Protein AF-A0A962Q9K3-F1 (afdb_monomer_lite)

Sequence (114 aa):
MPRKSNPDVRKAFEQIPITPEQLDELYKCYDDPLYCIKNYFKIRHPTKGLVKFDMYDYQEEVIRRAQKNRFNVILFPRQSGKCNFASVRIYVRENKEFTFFQRIINKVLLWLIN

Radius of gyration: 19.0 Å; chains: 1; bounding box: 51×42×38 Å

Foldseek 3Di:
DDDDDDPVDDDPPDDDDQDPVNVVVVVVCVVDVVVVQQPPPWDQDPPPGTDRDDDDPVVVVVVVCVVVDVDDDDDDDPPPPDDPDPDPPPPPPDVDPPDPVVVVVVVVVVVVVD

Secondary structure (DSSP, 8-state):
------TTSPPTT------HHHHHHHHHHHH-HHHHHHHH-EEEETTTEEEE-PPPHHHHHHHHHHHH-SS------TTSS--S-S--------S----TTHHHHHHHHTTS--

Structure (mmCIF, N/CA/C/O backbone):
data_AF-A0A962Q9K3-F1
#
_entry.id   AF-A0A962Q9K3-F1
#
loop_
_atom_site.group_PDB
_atom_site.id
_atom_site.type_symbol
_atom_site.label_atom_id
_atom_site.label_alt_id
_atom_site.label_comp_id
_atom_site.label_asym_id
_atom_site.label_entity_id
_atom_site.label_seq_id
_atom_site.pdbx_PDB_ins_code
_atom_site.Cartn_x
_atom_site.Cartn_y
_atom_site.Cartn_z
_atom_site.occupancy
_atom_site.B_iso_or_equiv
_atom_site.auth_seq_id
_atom_site.auth_comp_id
_atom_site.auth_asym_id
_atom_site.auth_atom_id
_atom_site.pdbx_PDB_model_num
ATOM 1 N N . MET A 1 1 ? 23.642 -4.697 25.614 1.00 35.03 1 MET A N 1
ATOM 2 C CA . MET A 1 1 ? 23.826 -3.249 25.361 1.00 35.03 1 MET A CA 1
ATOM 3 C C . MET A 1 1 ? 22.456 -2.627 25.100 1.00 35.03 1 MET A C 1
ATOM 5 O O . MET A 1 1 ? 21.771 -3.125 24.210 1.00 35.03 1 MET A O 1
ATOM 9 N N . PRO A 1 2 ? 22.006 -1.622 25.872 1.00 43.19 2 PRO A N 1
ATOM 10 C CA . PRO A 1 2 ? 20.720 -0.979 25.626 1.00 43.19 2 PRO A CA 1
ATOM 11 C C . PRO A 1 2 ? 20.822 -0.165 24.332 1.00 43.19 2 PRO A C 1
ATOM 13 O O . PRO A 1 2 ? 21.688 0.700 24.201 1.00 43.19 2 PRO A O 1
ATOM 16 N N . ARG A 1 3 ? 19.990 -0.490 23.335 1.00 53.16 3 ARG A N 1
ATOM 17 C CA . ARG A 1 3 ? 19.956 0.248 22.065 1.00 53.16 3 ARG A CA 1
ATOM 18 C C . ARG A 1 3 ? 19.471 1.672 22.351 1.00 53.16 3 ARG A C 1
ATOM 20 O O . ARG A 1 3 ? 18.420 1.840 22.963 1.00 53.16 3 ARG A O 1
ATOM 27 N N . LYS A 1 4 ? 20.233 2.682 21.910 1.00 56.97 4 LYS A N 1
ATOM 28 C CA . LYS A 1 4 ? 19.793 4.088 21.866 1.00 56.97 4 LYS A CA 1
ATOM 29 C C . LYS A 1 4 ? 18.377 4.155 21.278 1.00 56.97 4 LYS A C 1
ATOM 31 O O . LYS A 1 4 ? 18.122 3.553 20.236 1.00 56.97 4 LY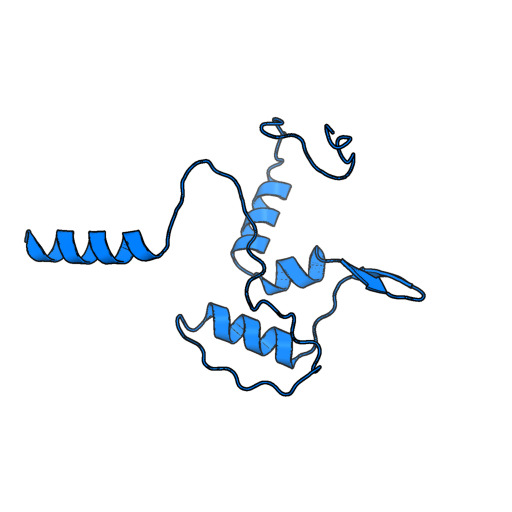S A O 1
ATOM 36 N N . SER A 1 5 ? 17.479 4.875 21.952 1.00 68.62 5 SER A N 1
ATOM 37 C CA . SER A 1 5 ? 16.127 5.155 21.457 1.00 68.62 5 SER A CA 1
ATOM 38 C C . SER A 1 5 ? 16.233 5.892 20.122 1.00 68.62 5 SER A C 1
ATOM 40 O O . SER A 1 5 ? 16.819 6.971 20.075 1.00 68.62 5 SER A O 1
ATOM 42 N N . ASN A 1 6 ? 15.708 5.308 19.044 1.00 75.56 6 ASN A N 1
ATOM 43 C CA . ASN A 1 6 ? 15.655 5.966 17.741 1.00 75.56 6 ASN A CA 1
ATOM 44 C C . ASN A 1 6 ? 14.676 7.158 17.820 1.00 75.56 6 ASN A C 1
ATOM 46 O O . ASN A 1 6 ? 13.530 6.915 18.198 1.00 75.56 6 ASN A O 1
ATOM 50 N N . PRO A 1 7 ? 15.075 8.403 17.489 1.00 77.50 7 PRO A N 1
ATOM 51 C CA . PRO A 1 7 ? 14.175 9.562 17.503 1.00 77.50 7 PRO A CA 1
ATOM 52 C C . PRO A 1 7 ? 12.986 9.420 16.546 1.00 77.50 7 PRO A C 1
ATOM 54 O O . PRO A 1 7 ? 11.913 9.940 16.827 1.00 77.50 7 PRO A O 1
ATOM 57 N N . ASP A 1 8 ? 13.162 8.674 15.451 1.00 76.00 8 ASP A N 1
ATOM 58 C CA . ASP A 1 8 ? 12.121 8.451 14.439 1.00 76.00 8 ASP A CA 1
ATOM 59 C C . ASP A 1 8 ? 11.054 7.437 14.884 1.00 76.00 8 ASP A C 1
ATOM 61 O O . ASP A 1 8 ? 10.064 7.209 14.186 1.00 76.00 8 ASP A O 1
ATOM 65 N N . VAL A 1 9 ? 11.266 6.771 16.023 1.00 78.00 9 VAL A N 1
ATOM 66 C CA . VAL A 1 9 ? 10.368 5.742 16.545 1.00 78.00 9 VAL A CA 1
ATOM 67 C C . VAL A 1 9 ? 9.698 6.264 17.801 1.00 78.00 9 VAL A C 1
ATOM 69 O O . VAL A 1 9 ? 10.348 6.672 18.763 1.00 78.00 9 VAL A O 1
ATOM 72 N N . ARG A 1 10 ? 8.370 6.205 17.795 1.00 77.31 10 ARG A N 1
ATOM 73 C CA . ARG A 1 10 ? 7.543 6.641 18.920 1.00 77.31 10 ARG A CA 1
ATOM 74 C C . ARG A 1 10 ? 7.800 5.783 20.152 1.00 77.31 10 ARG A C 1
ATOM 76 O O . ARG A 1 10 ? 8.070 4.582 20.041 1.00 77.31 10 ARG A O 1
ATOM 83 N N . LYS A 1 11 ? 7.665 6.386 21.333 1.00 80.31 11 LYS A N 1
ATOM 84 C CA . LYS A 1 11 ? 7.748 5.638 22.589 1.00 80.31 11 LYS A CA 1
ATOM 85 C C . LYS A 1 11 ?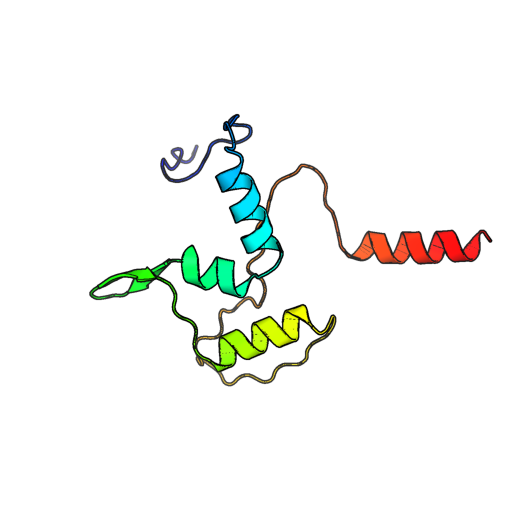 6.458 4.850 22.803 1.00 80.31 11 LYS A C 1
ATOM 87 O O . LYS A 1 11 ? 5.378 5.247 22.372 1.00 80.31 11 LYS A O 1
ATOM 92 N N . ALA A 1 12 ? 6.572 3.705 23.468 1.00 80.44 12 ALA A N 1
ATOM 93 C CA . ALA A 1 12 ? 5.394 2.931 23.837 1.00 80.44 12 ALA A CA 1
ATOM 94 C C . ALA A 1 12 ? 4.510 3.742 24.802 1.00 80.44 12 ALA A C 1
ATOM 96 O O . ALA A 1 12 ? 5.037 4.380 25.712 1.00 80.44 12 ALA A O 1
ATOM 97 N N . PHE A 1 13 ? 3.188 3.677 24.610 1.00 79.62 13 PHE A N 1
ATOM 98 C CA . PHE A 1 13 ? 2.168 4.327 25.454 1.00 79.62 13 PHE A CA 1
ATOM 99 C C . PHE A 1 13 ? 2.211 5.863 25.493 1.00 79.62 13 PHE A C 1
ATOM 101 O O . PHE A 1 13 ? 1.621 6.477 26.380 1.00 79.62 13 PHE A O 1
ATOM 108 N N . GLU A 1 14 ? 2.885 6.495 24.534 1.00 84.12 14 GLU A N 1
ATOM 109 C CA . GLU A 1 14 ? 2.847 7.945 24.375 1.00 84.12 14 GLU A CA 1
ATOM 110 C C . GLU A 1 14 ? 1.427 8.389 23.988 1.00 84.12 14 GLU A C 1
ATOM 112 O O . GLU A 1 14 ? 0.888 7.954 22.970 1.00 84.12 14 GLU A O 1
ATOM 117 N N . GLN A 1 15 ? 0.803 9.216 24.832 1.00 81.19 15 GLN A N 1
ATOM 118 C CA . GLN A 1 15 ? -0.536 9.755 24.593 1.00 81.19 15 GLN A CA 1
ATOM 119 C C . GLN A 1 15 ? -0.458 10.836 23.523 1.00 81.19 15 GLN A C 1
ATOM 121 O O . GLN A 1 15 ? 0.318 11.783 23.641 1.00 81.19 15 GLN A O 1
ATOM 126 N N . ILE A 1 16 ? -1.254 10.684 22.471 1.00 82.25 16 ILE A N 1
ATOM 127 C CA . ILE A 1 16 ? -1.208 11.570 21.313 1.00 82.25 16 ILE A CA 1
ATOM 128 C C . ILE A 1 16 ? -2.613 12.109 21.116 1.00 82.25 16 ILE A C 1
ATOM 130 O O . ILE A 1 16 ? -3.531 11.307 20.931 1.00 82.25 16 ILE A O 1
ATOM 134 N N . PRO A 1 17 ? -2.801 13.434 21.135 1.00 86.62 17 PRO A N 1
ATOM 135 C CA . PRO A 1 17 ? -4.076 14.002 20.745 1.00 86.62 17 PRO A CA 1
ATOM 136 C C . PRO A 1 17 ? -4.288 13.711 19.255 1.00 86.62 17 PRO A C 1
ATOM 138 O O . PRO A 1 17 ? -3.523 14.181 18.414 1.00 86.62 17 PRO A O 1
ATOM 141 N N . ILE A 1 18 ? -5.293 12.894 18.940 1.00 85.75 18 ILE A N 1
ATOM 142 C CA . ILE A 1 18 ? -5.711 12.620 17.563 1.00 85.75 18 ILE A CA 1
ATOM 143 C C . ILE A 1 18 ? -6.766 13.661 17.203 1.00 85.75 18 ILE A C 1
ATOM 145 O O . ILE A 1 18 ? -7.791 13.767 17.879 1.00 85.75 18 ILE A O 1
ATOM 149 N N . THR A 1 19 ? -6.517 14.444 16.157 1.00 94.00 19 THR A N 1
ATOM 150 C CA . THR 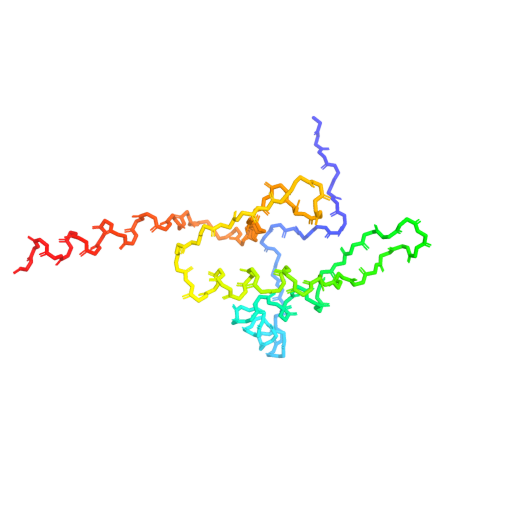A 1 19 ? -7.528 15.370 15.637 1.00 94.00 19 THR A CA 1
ATOM 151 C C . THR A 1 19 ? -8.610 14.602 14.866 1.00 94.00 19 THR A C 1
ATOM 153 O O . THR A 1 19 ? -8.335 13.520 14.341 1.00 94.00 19 THR A O 1
ATOM 156 N N . PRO A 1 20 ? -9.837 15.141 14.736 1.00 91.56 20 PRO A N 1
ATOM 157 C CA . PRO A 1 20 ? -10.891 14.491 13.951 1.00 91.56 20 PRO A CA 1
ATOM 158 C C . PRO A 1 20 ? -10.468 14.191 12.504 1.00 91.56 20 PRO A C 1
ATOM 160 O O . PRO A 1 20 ? -10.781 13.130 11.976 1.00 91.56 20 PRO A O 1
ATOM 163 N N . GLU A 1 21 ? -9.688 15.084 11.892 1.00 91.94 21 GLU A N 1
ATOM 164 C CA . GLU A 1 21 ? -9.142 14.912 10.539 1.00 91.94 21 GLU A CA 1
ATOM 165 C C . GLU A 1 21 ? -8.151 13.745 10.452 1.00 91.94 21 GLU A C 1
ATOM 167 O O . GLU A 1 21 ? -8.186 12.961 9.509 1.00 91.94 21 GLU A O 1
ATOM 172 N N . GLN A 1 22 ? -7.279 13.593 11.454 1.00 88.69 22 GLN A N 1
ATOM 173 C CA . GLN A 1 22 ? -6.349 12.464 11.520 1.00 88.69 22 GLN A CA 1
ATOM 174 C C . GLN A 1 22 ? -7.084 11.139 11.710 1.00 88.69 22 GLN A C 1
ATOM 176 O O . GLN A 1 22 ? -6.645 10.117 11.190 1.00 88.69 22 GLN A O 1
ATOM 181 N N . LEU A 1 23 ? -8.192 11.150 12.451 1.00 88.94 23 LEU A N 1
ATOM 182 C CA . LEU A 1 23 ? -9.022 9.969 12.632 1.00 88.94 23 LEU A CA 1
ATOM 183 C C . LEU A 1 23 ? -9.711 9.561 11.321 1.00 88.94 23 LEU A C 1
ATOM 185 O O . LEU A 1 23 ? -9.676 8.387 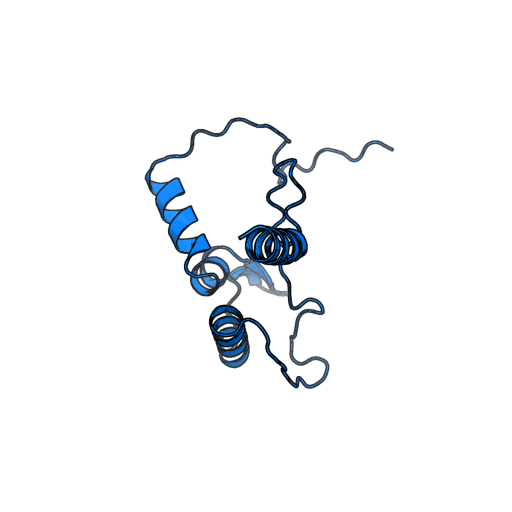10.962 1.00 88.94 23 LEU A O 1
ATOM 189 N N . ASP A 1 24 ? -10.275 10.520 10.585 1.00 92.06 24 ASP A N 1
ATOM 190 C CA . ASP A 1 24 ? -10.857 10.285 9.256 1.00 92.06 24 ASP A CA 1
ATOM 191 C C . ASP A 1 24 ? -9.818 9.720 8.275 1.00 92.06 24 ASP A C 1
ATOM 193 O O . ASP A 1 24 ? -10.064 8.751 7.557 1.00 92.06 24 ASP A O 1
ATOM 197 N N . GLU A 1 25 ? -8.600 10.256 8.309 1.00 90.81 25 GLU A N 1
ATOM 198 C CA . GLU A 1 25 ? -7.508 9.776 7.469 1.00 90.81 25 GLU A CA 1
ATOM 199 C C . GLU A 1 25 ? -7.080 8.341 7.811 1.00 90.81 25 GLU A C 1
ATOM 201 O O . GLU A 1 25 ? -6.783 7.540 6.919 1.00 90.81 25 GLU A O 1
ATOM 206 N N . LEU A 1 26 ? -7.101 7.979 9.098 1.00 88.50 26 LEU A N 1
ATOM 207 C CA . LEU A 1 26 ? -6.868 6.604 9.535 1.00 88.50 26 LEU A CA 1
ATOM 208 C C . LEU A 1 26 ? -7.955 5.656 9.020 1.00 88.50 26 LEU A C 1
ATOM 210 O O . LEU A 1 26 ? -7.619 4.554 8.586 1.00 88.50 26 LEU A O 1
ATOM 214 N N . TYR A 1 27 ? -9.223 6.077 9.018 1.00 88.88 27 TYR A N 1
ATOM 215 C CA . TYR A 1 27 ? -10.311 5.286 8.437 1.00 88.88 27 TYR A CA 1
ATOM 216 C C . TYR A 1 27 ? -10.135 5.095 6.929 1.00 88.88 27 TYR A C 1
ATOM 218 O O . TYR A 1 27 ? -10.209 3.965 6.453 1.00 88.88 27 TYR A O 1
ATOM 226 N N . LYS A 1 28 ? -9.772 6.146 6.183 1.00 88.06 28 LYS A N 1
ATOM 227 C CA . LYS A 1 28 ? -9.461 6.026 4.745 1.00 88.06 28 LYS A CA 1
ATOM 228 C C . LYS A 1 28 ? -8.321 5.048 4.476 1.00 88.06 28 LYS A C 1
ATOM 230 O O . LYS A 1 28 ? -8.403 4.235 3.559 1.00 88.06 28 LYS A O 1
ATOM 235 N N . CYS A 1 29 ? -7.267 5.099 5.290 1.00 85.94 29 CYS A N 1
ATOM 236 C CA . CYS A 1 29 ? -6.139 4.175 5.182 1.00 85.94 29 CYS A CA 1
ATOM 237 C C . CYS A 1 29 ? -6.504 2.731 5.550 1.00 85.94 29 CYS A C 1
ATOM 239 O O . CYS A 1 29 ? -5.861 1.799 5.064 1.00 85.94 29 CYS A O 1
ATOM 241 N N . TYR A 1 30 ? -7.485 2.549 6.436 1.00 84.50 30 TYR A N 1
ATOM 242 C CA . TYR A 1 30 ? -7.993 1.241 6.837 1.00 84.50 30 TYR A CA 1
ATOM 243 C C . TYR A 1 30 ? -8.861 0.611 5.742 1.00 84.50 30 TYR A C 1
ATOM 245 O O . TYR A 1 30 ? -8.689 -0.570 5.435 1.00 84.50 30 TYR A O 1
ATOM 253 N N . ASP A 1 31 ? -9.748 1.401 5.137 1.00 86.75 31 ASP A N 1
ATOM 254 C CA . ASP A 1 31 ? -10.671 0.937 4.100 1.00 86.75 31 ASP A CA 1
ATOM 255 C C . ASP A 1 31 ? -9.954 0.659 2.769 1.00 86.75 31 ASP A C 1
ATOM 257 O O . ASP A 1 31 ? -10.189 -0.379 2.137 1.00 86.75 31 ASP A O 1
ATOM 261 N N . ASP A 1 32 ? -9.039 1.547 2.356 1.00 85.00 32 ASP A N 1
ATOM 262 C CA . ASP A 1 32 ? -8.257 1.394 1.127 1.00 85.00 32 ASP A CA 1
ATOM 263 C C . ASP A 1 32 ? -6.736 1.304 1.402 1.00 85.00 32 ASP A C 1
ATOM 265 O O . ASP A 1 32 ? -6.045 2.317 1.585 1.00 85.00 32 ASP A O 1
ATOM 269 N N . PRO A 1 33 ? -6.150 0.092 1.362 1.00 84.19 33 PRO A N 1
ATOM 270 C CA . PRO A 1 33 ? -4.722 -0.102 1.541 1.00 84.19 33 PRO A CA 1
ATOM 271 C C . PRO A 1 33 ? -3.907 0.489 0.387 1.00 84.19 33 PRO A C 1
ATOM 273 O O . PRO A 1 33 ? -2.755 0.861 0.605 1.00 84.19 33 PRO A O 1
ATOM 276 N N . LEU A 1 34 ? -4.459 0.613 -0.827 1.00 86.44 34 LEU A N 1
ATOM 277 C CA . LEU A 1 34 ? -3.749 1.249 -1.940 1.00 86.44 34 LEU A CA 1
ATOM 278 C C . LEU A 1 34 ? -3.588 2.742 -1.696 1.00 86.44 34 LEU A C 1
ATOM 280 O O . LEU A 1 34 ? -2.508 3.285 -1.932 1.00 86.44 34 LEU A O 1
ATOM 284 N N . TYR A 1 35 ? -4.640 3.387 -1.193 1.00 88.94 35 TYR A N 1
ATOM 285 C CA . TYR A 1 35 ? -4.590 4.787 -0.795 1.00 88.94 35 TYR A CA 1
ATOM 286 C C . TYR A 1 35 ? -3.522 5.012 0.285 1.00 88.94 35 TYR A C 1
ATOM 288 O O . TYR A 1 35 ? -2.681 5.904 0.148 1.00 88.94 35 TYR A O 1
ATOM 296 N N . CYS A 1 36 ? -3.489 4.157 1.311 1.00 88.31 36 CYS A N 1
ATOM 297 C CA . CYS A 1 36 ? -2.476 4.221 2.365 1.00 88.31 36 CYS A CA 1
ATOM 298 C C . CYS A 1 36 ? -1.049 4.122 1.794 1.00 88.31 36 CYS A C 1
ATOM 300 O O . CYS A 1 36 ? -0.187 4.959 2.080 1.00 88.31 36 CYS A O 1
ATOM 302 N N . ILE A 1 37 ? -0.805 3.133 0.930 1.00 86.69 37 ILE A N 1
ATOM 303 C CA . ILE A 1 37 ? 0.518 2.892 0.350 1.00 86.69 37 ILE A CA 1
ATOM 304 C C . ILE A 1 37 ? 0.964 4.080 -0.513 1.00 86.69 37 ILE A C 1
ATOM 306 O O . ILE A 1 37 ? 2.054 4.609 -0.302 1.00 86.69 37 ILE A O 1
ATOM 310 N N . LYS A 1 38 ? 0.120 4.551 -1.437 1.00 87.19 38 LYS A N 1
ATOM 311 C CA . LYS A 1 38 ? 0.481 5.637 -2.366 1.00 87.19 38 LYS A CA 1
ATOM 312 C C . LYS A 1 38 ? 0.771 6.963 -1.658 1.00 87.19 38 LYS A C 1
ATOM 314 O O . LYS A 1 38 ? 1.630 7.731 -2.099 1.00 87.19 38 LYS A O 1
ATOM 319 N N . ASN A 1 39 ? 0.067 7.249 -0.563 1.00 89.12 39 ASN A N 1
ATOM 320 C CA . ASN A 1 39 ? 0.179 8.538 0.118 1.00 89.12 39 ASN A CA 1
ATOM 321 C C . ASN A 1 39 ? 1.265 8.571 1.195 1.00 89.12 39 ASN A C 1
ATOM 323 O O . ASN A 1 39 ? 1.969 9.580 1.314 1.00 89.12 39 ASN A O 1
ATOM 327 N N . TYR A 1 40 ? 1.437 7.480 1.944 1.00 87.75 40 TYR A N 1
ATOM 328 C CA . TYR A 1 40 ? 2.270 7.474 3.148 1.00 87.75 40 TYR A CA 1
ATOM 329 C C . TYR A 1 40 ? 3.583 6.710 2.999 1.00 87.75 40 TYR A C 1
ATOM 331 O O . TYR A 1 40 ? 4.534 6.993 3.735 1.00 87.75 40 TYR A O 1
ATOM 339 N N . PHE A 1 41 ? 3.685 5.767 2.059 1.00 84.38 41 PHE A N 1
ATOM 340 C CA . PHE A 1 41 ? 4.876 4.931 1.957 1.00 84.38 41 PHE A CA 1
ATOM 341 C C . PHE A 1 41 ? 5.935 5.632 1.108 1.00 84.38 41 PHE A C 1
ATOM 343 O O . PHE A 1 41 ? 5.661 6.205 0.052 1.00 84.38 41 PHE A O 1
ATOM 350 N N . LYS A 1 42 ? 7.181 5.583 1.583 1.00 82.44 42 LYS A N 1
ATOM 351 C CA . LYS A 1 42 ? 8.339 6.164 0.901 1.00 82.44 42 LYS A CA 1
ATOM 352 C C . LYS A 1 42 ? 9.418 5.110 0.717 1.00 82.44 42 LYS A C 1
ATOM 354 O O . LYS A 1 42 ? 9.700 4.340 1.634 1.00 82.44 42 LYS A O 1
ATOM 359 N N . ILE A 1 43 ? 10.053 5.115 -0.448 1.00 81.94 43 ILE A N 1
ATOM 360 C CA . ILE A 1 43 ? 11.215 4.283 -0.759 1.00 81.94 43 ILE A CA 1
ATOM 361 C C . ILE A 1 43 ? 12.466 5.147 -0.881 1.00 81.94 43 ILE A C 1
ATOM 363 O O . ILE A 1 43 ? 12.411 6.313 -1.274 1.00 81.94 43 ILE A O 1
ATOM 367 N N . ARG A 1 44 ? 13.620 4.565 -0.545 1.00 80.50 44 ARG A N 1
ATOM 368 C CA . ARG A 1 44 ? 14.914 5.200 -0.803 1.00 80.50 44 ARG A CA 1
ATOM 369 C C . ARG A 1 44 ? 15.324 4.921 -2.242 1.00 80.50 44 ARG A C 1
ATOM 371 O O . ARG A 1 44 ? 15.708 3.804 -2.575 1.00 80.50 44 ARG A O 1
ATOM 378 N N . HIS A 1 45 ? 15.251 5.944 -3.079 1.00 80.19 45 HIS A N 1
ATOM 379 C CA . HIS A 1 45 ? 15.802 5.929 -4.421 1.00 80.19 45 HIS A CA 1
ATOM 380 C C . HIS A 1 45 ? 17.307 6.257 -4.371 1.00 80.19 45 HIS A C 1
ATOM 382 O O . HIS A 1 45 ? 17.672 7.235 -3.713 1.00 80.19 45 HIS A O 1
ATOM 388 N N . PRO A 1 46 ? 18.179 5.530 -5.099 1.00 82.69 46 PRO A N 1
ATOM 389 C CA . PRO A 1 46 ? 19.633 5.732 -5.060 1.00 82.69 46 PRO A CA 1
ATOM 390 C C . PRO A 1 46 ? 20.076 7.177 -5.327 1.00 82.69 46 PRO A C 1
ATOM 392 O O . PRO A 1 46 ? 20.956 7.691 -4.651 1.00 82.69 46 PRO A O 1
ATOM 395 N N . THR A 1 47 ? 19.430 7.844 -6.287 1.00 85.75 47 THR A N 1
ATOM 396 C CA . THR A 1 47 ? 19.785 9.218 -6.698 1.00 85.75 47 THR A CA 1
ATOM 397 C C . THR A 1 47 ? 18.869 10.298 -6.120 1.00 85.75 47 THR A C 1
ATOM 399 O O . THR A 1 47 ? 19.296 11.425 -5.916 1.00 85.75 47 THR A O 1
ATOM 402 N N . LYS A 1 48 ? 17.589 9.982 -5.884 1.00 81.31 48 LYS A N 1
ATOM 403 C CA . LYS A 1 48 ? 16.536 10.973 -5.585 1.00 81.31 48 LYS A CA 1
ATOM 404 C C . LYS A 1 48 ? 16.207 11.046 -4.089 1.00 81.31 48 LYS A C 1
ATOM 406 O O . LYS A 1 48 ? 15.357 11.831 -3.688 1.00 81.31 48 LYS A O 1
ATOM 411 N N . GLY A 1 49 ? 16.854 10.221 -3.263 1.00 86.50 49 GLY A N 1
ATOM 412 C CA . GLY A 1 49 ? 16.577 10.153 -1.831 1.00 86.50 49 GLY A CA 1
ATOM 413 C C . GLY A 1 49 ? 15.226 9.501 -1.530 1.00 86.50 49 GLY A C 1
ATOM 414 O O . GLY A 1 49 ? 14.843 8.525 -2.170 1.00 86.50 49 GLY A O 1
ATOM 415 N N . LEU A 1 50 ? 14.514 10.000 -0.520 1.00 85.88 50 LEU A N 1
ATOM 416 C CA . LEU A 1 50 ? 13.205 9.474 -0.126 1.00 85.88 50 LEU A CA 1
ATOM 417 C C . LEU A 1 50 ? 12.118 9.961 -1.088 1.00 85.88 50 LEU A C 1
ATOM 419 O O . LEU A 1 50 ? 11.726 11.124 -1.049 1.00 85.88 50 LEU A O 1
ATOM 423 N N . VAL A 1 51 ? 11.599 9.053 -1.907 1.00 86.38 51 VAL A N 1
ATOM 424 C CA . VAL A 1 51 ? 10.502 9.319 -2.847 1.00 86.38 51 VAL A CA 1
ATOM 425 C C . VAL A 1 51 ? 9.257 8.542 -2.435 1.00 86.38 51 VAL A C 1
ATOM 427 O O . VAL A 1 51 ? 9.366 7.515 -1.765 1.00 86.38 51 VAL A O 1
ATOM 430 N N . LYS A 1 52 ? 8.069 9.028 -2.814 1.00 85.75 52 LYS A N 1
ATOM 431 C CA . LYS A 1 52 ? 6.822 8.276 -2.615 1.00 85.75 52 LYS A CA 1
ATOM 432 C C . LYS A 1 52 ? 6.901 6.940 -3.353 1.00 85.75 52 LYS A C 1
ATOM 434 O O . LYS A 1 52 ? 7.495 6.861 -4.429 1.00 85.75 52 LYS A O 1
ATOM 439 N N . PHE A 1 53 ? 6.349 5.899 -2.744 1.00 83.88 53 PHE A N 1
ATOM 440 C CA . PHE A 1 53 ? 6.289 4.586 -3.363 1.00 83.88 53 PHE A CA 1
ATOM 441 C C . PHE A 1 53 ? 5.140 4.550 -4.365 1.00 83.88 53 PHE A C 1
ATOM 443 O O . PHE A 1 53 ? 3.977 4.450 -3.981 1.00 83.88 53 PHE A O 1
ATOM 450 N N . ASP A 1 54 ? 5.490 4.656 -5.642 1.00 84.25 54 ASP A N 1
ATOM 451 C CA . ASP A 1 54 ? 4.555 4.454 -6.738 1.00 84.25 54 ASP A CA 1
ATOM 452 C C . ASP A 1 54 ? 4.607 2.987 -7.172 1.00 84.25 54 ASP A C 1
ATOM 454 O O . ASP A 1 54 ? 5.686 2.445 -7.435 1.00 84.25 54 ASP A O 1
ATOM 458 N N . MET A 1 55 ? 3.454 2.325 -7.144 1.00 84.06 55 MET A N 1
ATOM 459 C CA . MET A 1 55 ? 3.346 0.895 -7.420 1.00 84.06 55 MET A CA 1
ATOM 460 C C . MET A 1 55 ? 3.212 0.653 -8.918 1.00 84.06 55 MET A C 1
ATOM 462 O O . MET A 1 55 ? 2.608 1.439 -9.635 1.00 84.06 55 MET A O 1
ATOM 466 N N . TYR A 1 56 ? 3.726 -0.481 -9.387 1.00 85.25 56 TYR A N 1
ATOM 467 C CA . TYR A 1 56 ? 3.409 -0.940 -10.737 1.00 85.25 56 TYR A CA 1
ATOM 468 C C . TYR A 1 56 ? 1.959 -1.436 -10.807 1.00 85.25 56 TYR A C 1
ATOM 470 O O . TYR A 1 56 ? 1.462 -2.022 -9.843 1.00 85.25 56 TYR A O 1
ATOM 478 N N . ASP A 1 57 ? 1.325 -1.326 -11.976 1.00 88.50 57 ASP A N 1
ATOM 479 C CA . ASP A 1 57 ? -0.078 -1.722 -12.189 1.00 88.50 57 ASP A CA 1
ATOM 480 C C . ASP A 1 57 ? -0.385 -3.148 -11.703 1.00 88.50 57 ASP A C 1
ATOM 482 O O . ASP A 1 57 ? -1.388 -3.401 -11.033 1.00 88.50 57 ASP A O 1
ATOM 486 N N . TYR A 1 58 ? 0.526 -4.092 -11.964 1.00 82.62 58 TYR A N 1
ATOM 487 C CA . TYR A 1 58 ? 0.364 -5.482 -11.532 1.00 82.62 58 TYR A CA 1
ATOM 488 C C . TYR A 1 58 ? 0.386 -5.629 -9.997 1.00 82.62 58 TYR A C 1
ATOM 490 O O . TYR A 1 58 ? -0.245 -6.535 -9.452 1.00 82.62 58 TYR A O 1
ATOM 498 N N . GLN A 1 59 ? 1.122 -4.767 -9.283 1.00 82.25 59 GLN A N 1
ATOM 499 C CA . GLN A 1 59 ? 1.196 -4.785 -7.818 1.00 82.25 59 GLN A CA 1
ATOM 500 C C . GLN A 1 59 ? -0.120 -4.294 -7.219 1.00 82.25 59 GLN A C 1
ATOM 502 O O . GLN A 1 59 ? -0.622 -4.895 -6.268 1.00 82.25 59 GLN A O 1
ATOM 507 N N . GLU A 1 60 ? -0.714 -3.256 -7.809 1.00 86.75 60 GLU A N 1
ATOM 508 C CA . GLU A 1 60 ? -2.036 -2.775 -7.407 1.00 86.75 60 GLU A CA 1
ATOM 509 C C . GLU A 1 60 ? -3.101 -3.841 -7.618 1.00 86.75 60 GLU A C 1
ATOM 511 O O . GLU A 1 60 ? -3.905 -4.113 -6.728 1.00 86.75 60 GLU A O 1
ATOM 516 N N . GLU A 1 61 ? -3.080 -4.493 -8.778 1.00 85.06 61 GLU A N 1
ATOM 517 C CA . GLU A 1 61 ? -4.031 -5.540 -9.126 1.00 85.06 61 GLU A CA 1
ATOM 518 C C . GLU A 1 61 ? -3.979 -6.709 -8.130 1.00 85.06 61 GLU A C 1
ATOM 520 O O . GLU A 1 61 ? -5.008 -7.240 -7.706 1.00 85.06 61 GLU A O 1
ATOM 525 N N . VAL A 1 62 ? -2.775 -7.073 -7.694 1.00 84.12 62 VAL A N 1
ATOM 526 C CA . VAL A 1 62 ? -2.549 -8.103 -6.679 1.00 84.12 62 VAL A CA 1
ATOM 527 C C . VAL A 1 62 ? -3.132 -7.701 -5.328 1.00 84.12 62 VAL A C 1
ATOM 529 O O . VAL A 1 62 ? -3.788 -8.523 -4.690 1.00 84.12 62 VAL A O 1
ATOM 532 N N . ILE A 1 63 ? -2.953 -6.449 -4.903 1.00 83.94 63 ILE A N 1
ATOM 533 C CA . ILE A 1 63 ? -3.523 -5.944 -3.646 1.00 83.94 63 ILE A CA 1
ATOM 534 C C . ILE A 1 63 ? -5.055 -5.907 -3.723 1.00 83.94 63 ILE A C 1
ATOM 536 O O . ILE A 1 63 ? -5.725 -6.349 -2.789 1.00 83.94 63 ILE A O 1
ATOM 540 N N . ARG A 1 64 ? -5.630 -5.478 -4.854 1.00 86.19 64 ARG A N 1
ATOM 541 C CA . ARG A 1 64 ? -7.090 -5.498 -5.063 1.00 86.19 64 ARG A CA 1
ATOM 542 C C . ARG A 1 64 ? -7.650 -6.916 -4.998 1.00 86.19 64 ARG A C 1
ATOM 544 O O . ARG A 1 64 ? -8.667 -7.146 -4.345 1.00 86.19 64 ARG A O 1
ATOM 551 N N . ARG A 1 65 ? -6.978 -7.887 -5.629 1.00 83.00 65 ARG A N 1
ATOM 552 C CA . ARG A 1 65 ? -7.340 -9.313 -5.522 1.00 83.00 65 ARG A CA 1
ATOM 553 C C . ARG A 1 65 ? -7.208 -9.820 -4.085 1.00 83.00 65 ARG A C 1
ATOM 555 O O . ARG A 1 65 ? -8.091 -10.530 -3.609 1.00 83.00 65 ARG A O 1
ATOM 562 N N . ALA A 1 66 ? -6.165 -9.402 -3.370 1.00 83.50 66 ALA A N 1
ATOM 563 C CA . ALA A 1 66 ? -5.958 -9.738 -1.963 1.00 83.50 66 ALA A CA 1
ATOM 564 C C . ALA A 1 66 ? -7.076 -9.221 -1.045 1.00 83.50 66 ALA A C 1
ATOM 566 O O . ALA A 1 66 ? -7.487 -9.943 -0.142 1.00 83.50 66 ALA A O 1
ATOM 567 N N . GLN A 1 67 ? -7.605 -8.019 -1.289 1.00 84.12 67 GLN A N 1
ATOM 568 C CA . GLN A 1 67 ? -8.760 -7.505 -0.547 1.00 84.12 67 GLN A CA 1
ATOM 569 C C . GLN A 1 67 ? -10.064 -8.219 -0.910 1.00 84.12 67 GLN A C 1
ATOM 571 O O . GLN A 1 67 ? -10.871 -8.517 -0.032 1.00 84.12 67 GLN A O 1
ATOM 576 N N . LYS A 1 68 ? -10.286 -8.489 -2.200 1.00 85.75 68 LYS A N 1
ATOM 577 C CA . LYS A 1 68 ? -11.544 -9.070 -2.687 1.00 85.75 68 LYS A CA 1
ATOM 578 C C . LYS A 1 68 ? -11.699 -10.545 -2.313 1.00 85.75 68 LYS A C 1
ATOM 580 O O . LYS A 1 68 ? -12.810 -11.012 -2.066 1.00 85.75 68 LYS A O 1
ATOM 585 N N . ASN A 1 69 ? -10.599 -11.291 -2.290 1.00 82.50 69 ASN A N 1
ATOM 586 C CA . ASN A 1 69 ? -10.604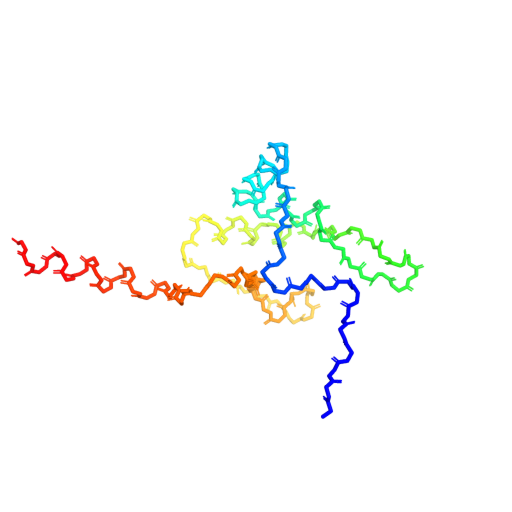 -12.736 -2.125 1.00 82.50 69 ASN A CA 1
ATOM 587 C C . ASN A 1 69 ? -9.825 -13.132 -0.870 1.00 82.50 69 ASN A C 1
ATOM 589 O O . ASN A 1 69 ? -8.661 -12.786 -0.703 1.00 82.50 69 ASN A O 1
ATOM 593 N N . ARG A 1 70 ? -10.445 -13.942 -0.007 1.00 79.50 70 ARG A N 1
ATOM 594 C CA . ARG A 1 70 ? -9.801 -14.475 1.206 1.00 79.50 70 ARG A CA 1
ATOM 595 C C . ARG A 1 70 ? -8.581 -15.353 0.899 1.00 79.50 70 ARG A C 1
ATOM 597 O O . ARG A 1 70 ? -7.637 -15.383 1.682 1.00 79.50 70 ARG A O 1
ATOM 604 N N . PHE A 1 71 ? -8.622 -16.083 -0.214 1.00 81.62 71 PHE A N 1
ATOM 605 C CA . PHE A 1 71 ? -7.547 -16.956 -0.675 1.00 81.62 71 PHE A CA 1
ATOM 606 C C . PHE A 1 71 ? -7.172 -16.567 -2.103 1.00 81.62 71 PHE A C 1
ATOM 608 O O . PHE A 1 71 ? -8.044 -16.492 -2.965 1.00 81.62 71 PHE A O 1
ATOM 615 N N . ASN A 1 72 ? -5.883 -16.329 -2.340 1.00 76.06 72 ASN A N 1
ATOM 616 C CA . ASN A 1 72 ? -5.344 -15.980 -3.649 1.00 76.06 72 ASN A CA 1
ATOM 617 C C . ASN A 1 72 ? -4.113 -16.830 -3.936 1.00 76.06 72 ASN A C 1
ATOM 619 O O . ASN A 1 72 ? -3.219 -16.931 -3.096 1.00 76.06 72 ASN A O 1
ATOM 623 N N . VAL A 1 73 ? -4.055 -17.402 -5.135 1.00 83.44 73 VAL A N 1
ATOM 624 C CA . VAL A 1 73 ? -2.853 -18.044 -5.670 1.00 83.44 73 VAL A CA 1
ATOM 625 C C . VAL A 1 73 ? -2.307 -17.127 -6.753 1.00 83.44 73 VAL A C 1
ATOM 627 O O . VAL A 1 73 ? -3.022 -16.791 -7.692 1.00 83.44 73 VAL A O 1
ATOM 630 N N . ILE A 1 74 ? -1.058 -16.687 -6.601 1.00 78.25 74 ILE A N 1
ATOM 631 C CA . ILE A 1 74 ? -0.426 -15.750 -7.530 1.00 78.25 74 ILE A CA 1
ATOM 632 C C . ILE A 1 74 ? 0.902 -16.341 -7.990 1.00 78.25 74 ILE A C 1
ATOM 634 O O . ILE A 1 74 ? 1.760 -16.676 -7.171 1.00 78.25 74 ILE A O 1
ATOM 638 N N . LEU A 1 75 ? 1.072 -16.456 -9.305 1.00 80.50 75 LEU A N 1
ATOM 639 C CA . LEU A 1 75 ? 2.317 -16.896 -9.918 1.00 80.50 75 LEU A CA 1
ATOM 640 C C . LEU A 1 75 ? 3.167 -15.671 -10.261 1.00 80.50 75 LEU A C 1
ATOM 642 O O . LEU A 1 75 ? 2.744 -14.820 -11.037 1.00 80.50 75 LEU A O 1
ATOM 646 N N . PHE A 1 76 ? 4.378 -15.594 -9.708 1.00 77.25 76 PHE A N 1
ATOM 647 C CA . PHE A 1 76 ? 5.303 -14.492 -9.978 1.00 77.25 76 PHE A CA 1
ATOM 648 C C . PHE A 1 76 ? 6.681 -14.981 -10.434 1.00 77.25 76 PHE A C 1
ATOM 650 O O . PHE A 1 76 ? 7.260 -15.842 -9.756 1.00 77.25 76 PHE A O 1
ATOM 657 N N . PRO A 1 77 ? 7.294 -14.353 -11.456 1.00 79.00 77 PRO A N 1
ATOM 658 C CA . PRO A 1 77 ? 8.688 -14.609 -11.813 1.00 79.00 77 PRO A CA 1
ATOM 659 C C . PRO A 1 77 ? 9.650 -14.153 -10.701 1.00 79.00 77 PRO A C 1
ATOM 661 O O . PRO A 1 77 ? 9.266 -13.461 -9.752 1.00 79.00 77 PRO A O 1
ATOM 664 N N . ARG A 1 78 ? 10.914 -14.593 -10.742 1.00 79.88 78 ARG A N 1
ATOM 665 C CA . ARG A 1 78 ? 11.935 -14.137 -9.776 1.00 79.88 78 ARG A CA 1
ATOM 666 C C . ARG A 1 78 ? 12.321 -12.682 -10.053 1.00 79.88 78 ARG A C 1
ATOM 668 O O . ARG A 1 78 ? 12.214 -12.230 -11.183 1.00 79.88 78 ARG A O 1
ATOM 675 N N . GLN A 1 79 ? 12.769 -11.972 -9.011 1.00 76.19 79 GLN A N 1
ATOM 676 C CA . GLN A 1 79 ? 13.311 -10.604 -9.104 1.00 76.19 79 GLN A CA 1
ATOM 677 C C . GLN A 1 79 ? 12.377 -9.568 -9.753 1.00 76.19 79 GLN A C 1
ATOM 679 O O . GLN A 1 79 ? 12.815 -8.491 -10.133 1.00 76.19 79 GLN A O 1
ATOM 684 N N . SER A 1 80 ? 11.073 -9.837 -9.808 1.00 69.19 80 SER A N 1
ATOM 685 C CA . SER A 1 80 ? 10.086 -8.944 -10.418 1.00 69.19 80 SER A CA 1
ATOM 686 C C . SER A 1 80 ? 9.756 -7.713 -9.570 1.00 69.19 80 SER A C 1
ATOM 688 O O . SER A 1 80 ? 8.727 -7.095 -9.786 1.00 69.19 80 SER A O 1
ATOM 690 N N . GLY A 1 81 ? 10.553 -7.385 -8.550 1.00 65.88 81 GLY A N 1
ATOM 691 C CA . GLY A 1 81 ? 10.185 -6.371 -7.558 1.00 65.88 81 GLY A CA 1
ATOM 692 C C . GLY A 1 81 ? 9.078 -6.821 -6.596 1.00 65.88 81 GLY A C 1
ATOM 693 O O . GLY A 1 81 ? 8.493 -5.991 -5.907 1.00 65.88 81 GLY A O 1
ATOM 694 N N . LYS A 1 82 ? 8.792 -8.131 -6.515 1.00 66.44 82 LYS A N 1
ATOM 695 C CA . LYS A 1 82 ? 7.981 -8.697 -5.430 1.00 66.44 82 LYS A CA 1
ATOM 696 C C . LYS A 1 82 ? 8.766 -8.605 -4.117 1.00 66.44 82 LYS A C 1
ATOM 698 O O . LYS A 1 82 ? 9.875 -9.132 -4.024 1.00 66.44 82 LYS A O 1
ATOM 703 N N . CYS A 1 83 ? 8.219 -7.940 -3.101 1.00 53.22 83 CYS A N 1
ATOM 704 C CA . CYS A 1 83 ? 8.770 -8.036 -1.750 1.00 53.22 83 CYS A CA 1
ATOM 705 C C . CYS A 1 83 ? 8.685 -9.498 -1.279 1.00 53.22 83 CYS A C 1
ATOM 707 O O . CYS A 1 83 ? 7.688 -10.172 -1.530 1.00 53.22 83 CYS A O 1
ATOM 709 N N . ASN A 1 84 ? 9.706 -9.988 -0.565 1.00 43.69 84 ASN A N 1
ATOM 710 C CA . ASN A 1 84 ? 9.751 -11.360 -0.021 1.00 43.69 84 ASN A CA 1
ATOM 711 C C . ASN A 1 84 ? 8.590 -11.687 0.945 1.00 43.69 84 ASN A C 1
ATOM 713 O O . ASN A 1 84 ? 8.413 -12.839 1.326 1.00 43.69 84 ASN A O 1
ATOM 717 N N . PHE A 1 85 ? 7.787 -10.690 1.326 1.00 40.28 85 PHE A N 1
ATOM 718 C CA . PHE A 1 85 ? 6.588 -10.841 2.135 1.00 40.28 85 PHE A CA 1
ATOM 719 C C . PHE A 1 85 ? 5.391 -10.203 1.424 1.00 40.28 85 PHE A C 1
ATOM 721 O O . PHE A 1 85 ? 5.358 -8.993 1.225 1.00 40.28 85 PHE A O 1
ATOM 728 N N . ALA A 1 86 ? 4.365 -11.010 1.138 1.00 42.22 86 ALA A N 1
ATOM 729 C CA . ALA A 1 86 ? 3.026 -10.542 0.761 1.00 42.22 86 ALA A CA 1
ATOM 730 C C . ALA A 1 86 ? 2.284 -9.847 1.925 1.00 42.22 86 ALA A C 1
ATOM 732 O O . ALA A 1 86 ? 1.151 -9.405 1.774 1.00 42.22 86 ALA A O 1
ATOM 733 N N . SER A 1 87 ? 2.911 -9.765 3.103 1.00 36.75 87 SER A N 1
ATOM 734 C CA . SER A 1 87 ? 2.363 -9.124 4.289 1.00 36.75 87 SER A CA 1
ATOM 735 C C . SER A 1 87 ? 3.258 -7.967 4.728 1.00 36.75 87 SER A C 1
ATOM 737 O O . SER A 1 87 ? 4.284 -8.190 5.374 1.00 36.75 87 SER A O 1
ATOM 739 N N . VAL A 1 88 ? 2.840 -6.729 4.471 1.00 41.59 88 VAL A N 1
ATOM 740 C CA . VAL A 1 88 ? 3.194 -5.631 5.376 1.00 41.59 88 VAL A CA 1
ATOM 741 C C . VAL A 1 88 ? 2.316 -5.827 6.610 1.00 41.59 88 VAL A C 1
ATOM 743 O O . VAL A 1 88 ? 1.175 -5.382 6.659 1.00 41.59 88 VAL A O 1
ATOM 746 N N . ARG A 1 89 ? 2.805 -6.593 7.592 1.00 32.31 89 ARG A N 1
ATOM 747 C CA . ARG A 1 89 ? 2.148 -6.670 8.901 1.00 32.31 89 ARG A CA 1
ATOM 748 C C . ARG A 1 89 ? 2.409 -5.353 9.620 1.00 32.31 89 ARG A C 1
ATOM 750 O O . ARG A 1 89 ? 3.487 -5.152 10.173 1.00 32.31 89 ARG A O 1
ATOM 757 N N . ILE A 1 90 ? 1.425 -4.459 9.593 1.00 32.34 90 ILE A N 1
ATOM 758 C CA . ILE A 1 90 ? 1.376 -3.330 10.516 1.00 32.34 90 ILE A CA 1
ATOM 759 C C . ILE A 1 90 ? 1.044 -3.929 11.883 1.00 32.34 90 ILE A C 1
ATOM 761 O O . ILE A 1 90 ? -0.087 -4.329 12.147 1.00 32.34 90 ILE A O 1
ATOM 765 N N . TYR A 1 91 ? 2.054 -4.054 12.739 1.00 31.69 91 TYR A N 1
ATOM 766 C CA . TYR A 1 91 ? 1.840 -4.401 14.136 1.00 31.69 91 TYR A CA 1
ATOM 767 C C . TYR A 1 91 ? 1.340 -3.149 14.858 1.00 31.69 91 TYR A C 1
ATOM 769 O O . TYR A 1 91 ? 2.135 -2.369 15.381 1.00 31.69 91 TYR A O 1
ATOM 777 N N . VAL A 1 92 ? 0.022 -2.946 14.904 1.00 34.38 92 VAL A N 1
ATOM 778 C CA . VAL A 1 92 ? -0.559 -2.146 15.985 1.00 34.38 92 VAL A CA 1
ATOM 779 C C . VAL A 1 92 ? -0.462 -3.029 17.218 1.00 34.38 92 VAL A C 1
ATOM 781 O O . VAL A 1 92 ? -1.202 -3.998 17.366 1.00 34.38 92 VAL A O 1
ATOM 784 N N . ARG A 1 93 ? 0.546 -2.763 18.052 1.00 35.62 93 ARG A N 1
ATOM 785 C CA . ARG A 1 93 ? 0.763 -3.472 19.313 1.00 35.62 93 ARG A CA 1
ATOM 786 C C . ARG A 1 93 ? -0.300 -3.030 20.317 1.00 35.62 93 ARG A C 1
ATOM 788 O O . ARG A 1 93 ? 0.004 -2.355 21.292 1.00 35.62 93 ARG A O 1
ATOM 795 N N . GLU A 1 94 ? -1.545 -3.414 20.082 1.00 37.44 94 GLU A N 1
ATOM 796 C CA . GLU A 1 94 ? -2.452 -3.656 21.191 1.00 37.44 94 GLU A CA 1
ATOM 797 C C . GLU A 1 94 ? -2.074 -5.010 21.787 1.00 37.44 94 GLU A C 1
ATOM 799 O O . GLU A 1 94 ? -1.813 -5.974 21.069 1.00 37.44 94 GLU A O 1
ATOM 804 N N . ASN A 1 95 ? -1.989 -5.075 23.112 1.00 38.41 95 ASN A N 1
ATOM 805 C CA . ASN A 1 95 ? -1.720 -6.290 23.878 1.00 38.41 95 ASN A CA 1
ATOM 806 C C . ASN A 1 95 ? -2.885 -7.296 23.784 1.00 38.41 95 ASN A C 1
ATOM 808 O O . ASN A 1 95 ? -3.449 -7.685 24.804 1.00 38.41 95 ASN A O 1
ATOM 812 N N . LYS A 1 96 ? -3.269 -7.711 22.574 1.00 32.88 96 LYS A N 1
ATOM 813 C CA . LYS A 1 96 ? -4.172 -8.831 22.311 1.00 32.88 96 LYS A CA 1
ATOM 814 C C . LYS A 1 96 ? -3.716 -9.515 21.030 1.00 32.88 96 LYS A C 1
ATOM 816 O O . LYS A 1 96 ? -3.834 -8.959 19.941 1.00 32.88 96 LYS A O 1
ATOM 821 N N . GLU A 1 97 ? -3.193 -10.730 21.162 1.00 34.66 97 GLU A N 1
ATOM 822 C CA . GLU A 1 97 ? -2.940 -11.604 20.021 1.00 34.66 97 GLU A CA 1
ATOM 823 C C . GLU A 1 97 ? -4.270 -11.961 19.352 1.00 34.66 97 GLU A C 1
ATOM 825 O O . GLU A 1 97 ? -4.929 -12.935 19.706 1.00 34.66 97 GLU A O 1
ATOM 830 N N . PHE A 1 98 ? -4.702 -11.156 18.384 1.00 38.84 98 PHE A N 1
ATOM 831 C CA . PHE A 1 98 ? -5.839 -11.513 17.548 1.00 38.84 98 PHE A CA 1
ATOM 832 C C . PHE A 1 98 ? -5.348 -12.408 16.413 1.00 38.84 98 PHE A C 1
ATOM 834 O O . PHE A 1 98 ? -5.086 -11.966 15.293 1.00 38.84 98 PHE A O 1
ATOM 841 N N . THR A 1 99 ? -5.200 -13.701 16.708 1.00 34.59 99 THR A N 1
ATOM 842 C CA . THR A 1 99 ? -5.002 -14.692 15.654 1.00 34.59 99 THR A CA 1
ATOM 843 C C . THR A 1 99 ? -6.326 -14.893 14.913 1.00 34.59 99 THR A C 1
ATOM 845 O O . THR A 1 99 ? -7.378 -15.193 15.479 1.00 34.59 99 THR A O 1
ATOM 848 N N . PHE A 1 100 ? -6.282 -14.738 13.594 1.00 42.72 100 PHE A N 1
ATOM 849 C CA . PHE A 1 100 ? -7.386 -15.006 12.669 1.00 42.72 100 PHE A CA 1
ATOM 850 C C . PHE A 1 100 ? -7.976 -16.430 12.808 1.00 42.72 100 PHE A C 1
ATOM 852 O O . PHE A 1 100 ? -9.101 -16.685 12.378 1.00 42.72 100 PHE A O 1
ATOM 859 N N . PHE A 1 101 ? -7.247 -17.340 13.462 1.00 39.75 101 PHE A N 1
ATOM 860 C CA . PHE A 1 101 ? -7.653 -18.712 13.756 1.00 39.75 101 PHE A CA 1
ATOM 861 C C . PHE A 1 101 ? -8.682 -18.837 14.898 1.00 39.75 101 PHE A C 1
ATOM 863 O O . PHE A 1 101 ? -9.512 -19.745 14.855 1.00 39.75 101 PHE A O 1
ATOM 870 N N . GLN A 1 102 ? -8.742 -17.901 15.858 1.00 33.66 102 GLN A N 1
ATOM 871 C CA . GLN A 1 102 ? -9.734 -17.971 16.947 1.00 33.66 102 GLN A CA 1
ATOM 872 C C . GLN A 1 102 ? -11.174 -17.659 16.492 1.00 33.66 102 GLN A C 1
ATOM 874 O O . GLN A 1 102 ? -12.129 -18.188 17.061 1.00 33.66 102 GLN A O 1
ATOM 879 N N . ARG A 1 103 ? -11.367 -16.860 15.427 1.00 41.59 103 ARG A N 1
ATOM 880 C CA . ARG A 1 103 ? -12.714 -16.560 14.887 1.00 41.59 103 ARG A CA 1
ATOM 881 C C . ARG A 1 103 ? -13.380 -17.769 14.221 1.00 41.59 103 ARG A C 1
ATOM 883 O O . ARG A 1 103 ? -14.601 -17.774 14.110 1.00 41.59 103 ARG A O 1
ATOM 890 N N . ILE A 1 104 ? -12.610 -18.771 13.786 1.00 48.03 104 ILE A N 1
ATOM 891 C CA . ILE A 1 104 ? -13.152 -19.999 13.181 1.00 48.03 104 ILE A CA 1
ATOM 892 C C . ILE A 1 104 ? -13.597 -20.970 14.278 1.00 48.03 104 ILE A C 1
ATOM 894 O O . ILE A 1 104 ? -14.723 -21.452 14.228 1.00 48.03 104 ILE A O 1
ATOM 898 N N . ILE A 1 105 ? -12.773 -21.178 15.311 1.00 50.62 105 ILE A N 1
ATOM 899 C CA . ILE A 1 105 ? -13.094 -22.085 16.425 1.00 50.62 105 ILE A CA 1
ATOM 900 C C . ILE A 1 105 ? -14.339 -21.607 17.185 1.00 50.62 105 ILE A C 1
ATOM 902 O O . ILE A 1 105 ? -15.246 -22.400 17.411 1.00 50.62 105 ILE A O 1
ATOM 906 N N . ASN A 1 106 ? -14.458 -20.306 17.479 1.00 39.25 106 ASN A N 1
ATOM 907 C CA . ASN A 1 106 ? -15.627 -19.782 18.198 1.00 39.25 106 ASN A CA 1
ATOM 908 C C . ASN A 1 106 ? -16.918 -19.803 17.362 1.00 39.25 106 ASN A C 1
ATOM 910 O O . ASN A 1 106 ? -17.996 -19.965 17.925 1.00 39.25 106 ASN A O 1
ATOM 914 N N . LYS A 1 107 ? -16.834 -19.695 16.026 1.00 45.91 107 LYS A N 1
ATOM 915 C CA . LYS A 1 107 ? -18.003 -19.865 15.143 1.00 45.91 107 LYS A CA 1
ATOM 916 C C . LYS A 1 107 ? -18.461 -21.321 15.044 1.00 45.91 107 LYS A C 1
ATOM 918 O O . LYS A 1 107 ? -19.654 -21.550 14.908 1.00 45.91 107 LYS A O 1
ATOM 923 N N . VAL A 1 108 ? -17.535 -22.278 15.110 1.00 51.56 108 VAL A N 1
ATOM 924 C CA . VAL A 1 108 ? -17.850 -23.716 15.081 1.00 51.56 108 VAL A CA 1
ATOM 925 C C . VAL A 1 108 ? -18.379 -24.193 16.439 1.00 51.56 108 VAL A C 1
ATOM 927 O O . VAL A 1 108 ? -19.350 -24.938 16.476 1.00 51.56 108 VAL A O 1
ATOM 930 N N . LEU A 1 109 ? -17.827 -23.705 17.557 1.00 47.12 109 LEU A N 1
ATOM 931 C CA . LEU A 1 109 ? -18.323 -24.018 18.906 1.00 47.12 109 LEU A CA 1
ATOM 932 C C . LEU A 1 109 ? -19.726 -23.452 19.177 1.00 47.12 109 LEU A C 1
ATOM 934 O O . LEU A 1 109 ? -20.548 -24.148 19.758 1.00 47.12 109 LEU A O 1
ATOM 938 N N . LEU A 1 110 ? -20.036 -22.236 18.711 1.00 49.28 110 LEU A N 1
ATOM 939 C CA . LEU A 1 110 ? -21.387 -21.658 18.819 1.00 49.28 110 LEU A CA 1
ATOM 940 C C . LEU A 1 110 ? -22.429 -22.357 17.926 1.00 49.28 110 LEU A C 1
ATOM 942 O O . LEU A 1 110 ? -23.621 -22.205 18.168 1.00 49.28 110 LEU A O 1
ATOM 946 N N . TRP A 1 111 ? -21.994 -23.113 16.912 1.00 46.50 111 TRP A N 1
ATOM 947 C CA . TRP A 1 111 ? -22.868 -23.894 16.030 1.00 46.50 111 TRP A CA 1
ATOM 948 C C . TRP A 1 111 ? -23.104 -25.332 16.527 1.00 46.50 111 TRP A C 1
ATOM 950 O O . TRP A 1 111 ? -24.034 -25.974 16.071 1.00 46.50 111 TRP A O 1
ATOM 960 N N . LEU A 1 112 ? -22.286 -25.837 17.460 1.00 45.03 112 LEU A N 1
ATOM 961 C CA . LEU A 1 112 ? -22.429 -27.174 18.064 1.00 45.03 112 LEU A CA 1
ATOM 962 C C . LEU A 1 112 ? -23.219 -27.177 19.389 1.00 45.03 112 LEU A C 1
ATOM 964 O O . LEU A 1 112 ? -23.460 -28.242 19.948 1.00 45.03 112 LEU A O 1
ATOM 968 N N . ILE A 1 113 ? -23.571 -25.999 19.917 1.00 56.19 113 ILE A N 1
ATOM 969 C CA . ILE A 1 113 ? -24.275 -25.818 21.205 1.00 56.19 113 ILE A CA 1
ATOM 970 C C . ILE A 1 113 ? -25.718 -25.281 20.996 1.00 56.19 113 ILE A C 1
ATOM 972 O O . ILE A 1 113 ? -26.453 -25.087 21.959 1.00 56.19 113 ILE A O 1
ATOM 976 N N . ASN A 1 114 ? -26.146 -25.090 19.742 1.00 44.84 114 ASN A N 1
ATOM 977 C CA . ASN A 1 114 ? -27.545 -24.910 19.314 1.00 44.84 114 ASN A CA 1
ATOM 978 C C . ASN A 1 114 ? -27.916 -26.040 18.352 1.00 44.84 114 ASN A C 1
ATOM 980 O O . ASN A 1 114 ? -29.121 -26.353 18.262 1.00 44.84 114 ASN A O 1
#

p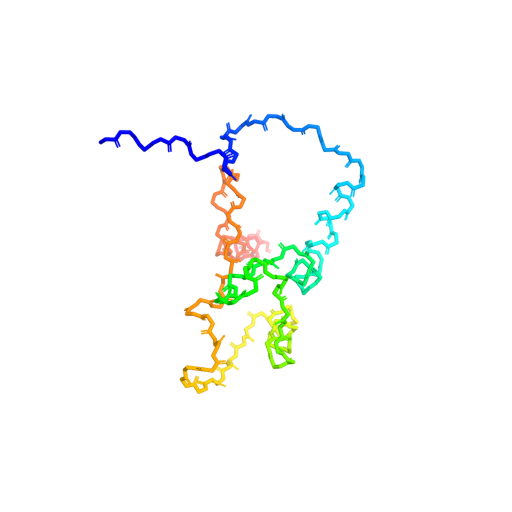LDDT: mean 70.19, std 20.09, range [31.69, 94.0]